Protein AF-A0A7X6X207-F1 (afdb_monomer_lite)

Sequence (86 aa):
MALVIIILLSGSLLFYLTKPFDYGILIIYAALFLAILFLAVHLLIRWKMPQADEFLFPGIGLLTVLGLLFIYQSDPALAARQCLWT

Radius of gyration: 14.39 Å; chains: 1; bounding box: 35×23×35 Å

Secondary structure (DSSP, 8-state):
-HHHHHHHHHHHHHHHHHS-HHHHHHHHHHHHHHHHHHHHHHHHHHHH-TTS-TTHHHHHHHHHHHHHHHHHHH-HHHHHHHHHT-

Structure (mmCIF, N/CA/C/O backbone):
data_AF-A0A7X6X207-F1
#
_entry.id   AF-A0A7X6X207-F1
#
loop_
_atom_site.group_PDB
_atom_site.id
_atom_site.type_symbol
_atom_site.label_atom_id
_atom_site.label_alt_id
_atom_site.label_comp_id
_atom_site.label_asym_id
_atom_site.label_entity_id
_atom_site.label_seq_id
_atom_site.pdbx_PDB_ins_code
_atom_site.Cartn_x
_atom_site.Cartn_y
_atom_site.Cartn_z
_atom_site.occupancy
_atom_site.B_iso_or_equiv
_atom_site.auth_seq_id
_atom_site.auth_comp_id
_atom_site.auth_asym_id
_atom_site.auth_atom_id
_atom_site.pdbx_PDB_model_num
ATOM 1 N N . MET A 1 1 ? -2.769 -4.486 11.155 1.00 73.44 1 MET A N 1
ATOM 2 C CA . MET A 1 1 ? -2.521 -3.079 10.753 1.00 73.44 1 MET A CA 1
ATOM 3 C C . MET A 1 1 ? -1.066 -2.829 10.380 1.00 73.44 1 MET A C 1
ATOM 5 O O . MET A 1 1 ? -0.803 -2.650 9.199 1.00 73.44 1 MET A O 1
ATOM 9 N N . ALA A 1 2 ? -0.122 -2.887 11.329 1.00 79.06 2 ALA A N 1
ATOM 10 C CA . ALA A 1 2 ? 1.290 -2.570 11.073 1.00 79.06 2 ALA A CA 1
ATOM 11 C C . ALA A 1 2 ? 1.909 -3.374 9.914 1.00 79.06 2 ALA A C 1
ATOM 13 O O . ALA A 1 2 ? 2.595 -2.805 9.077 1.00 79.06 2 ALA A O 1
ATOM 14 N N . LEU A 1 3 ? 1.593 -4.669 9.808 1.00 80.81 3 LEU A N 1
ATOM 15 C CA . LEU A 1 3 ? 2.135 -5.548 8.766 1.00 80.81 3 LEU A CA 1
ATOM 16 C C . LEU A 1 3 ? 1.805 -5.089 7.332 1.00 80.81 3 LEU A C 1
ATOM 18 O O . LEU A 1 3 ? 2.687 -5.093 6.482 1.00 80.81 3 LEU A O 1
ATOM 22 N N . VAL A 1 4 ? 0.574 -4.635 7.067 1.00 79.38 4 VAL A N 1
ATOM 23 C CA . VAL A 1 4 ? 0.169 -4.159 5.727 1.00 79.38 4 VAL A CA 1
ATOM 24 C C . VAL A 1 4 ? 0.921 -2.881 5.359 1.00 79.38 4 VAL A C 1
ATOM 26 O O . VAL A 1 4 ? 1.433 -2.762 4.252 1.00 79.38 4 VAL A O 1
ATOM 29 N N . ILE A 1 5 ? 1.044 -1.955 6.312 1.00 83.44 5 ILE A N 1
ATOM 30 C CA . ILE A 1 5 ? 1.774 -0.695 6.123 1.00 83.44 5 ILE A CA 1
ATOM 31 C C . ILE A 1 5 ? 3.264 -0.972 5.890 1.00 83.44 5 ILE A C 1
ATOM 33 O O . ILE A 1 5 ? 3.861 -0.391 4.989 1.00 83.44 5 ILE A O 1
ATOM 37 N N . ILE A 1 6 ? 3.855 -1.896 6.652 1.00 84.50 6 ILE A N 1
A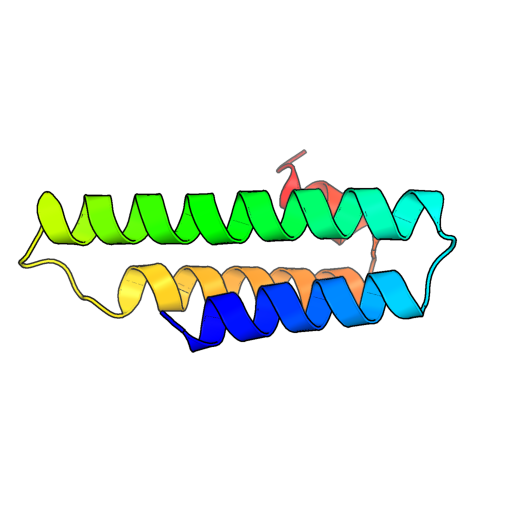TOM 38 C CA . ILE A 1 6 ? 5.260 -2.290 6.502 1.00 84.50 6 ILE A CA 1
ATOM 39 C C . ILE A 1 6 ? 5.515 -2.883 5.115 1.00 84.50 6 ILE A C 1
ATOM 41 O O . ILE A 1 6 ? 6.482 -2.490 4.473 1.00 84.50 6 ILE A O 1
ATOM 45 N N . ILE A 1 7 ? 4.655 -3.790 4.640 1.00 82.06 7 ILE A N 1
ATOM 46 C CA . ILE A 1 7 ? 4.787 -4.401 3.308 1.00 82.06 7 ILE A CA 1
ATOM 47 C C . ILE A 1 7 ? 4.664 -3.345 2.204 1.00 82.06 7 ILE A C 1
ATOM 49 O O . ILE A 1 7 ? 5.427 -3.361 1.240 1.00 82.06 7 ILE A O 1
ATOM 53 N N . LEU A 1 8 ? 3.728 -2.406 2.350 1.00 83.00 8 LEU A N 1
ATOM 54 C CA . LEU A 1 8 ? 3.518 -1.351 1.364 1.00 83.00 8 LEU A CA 1
ATOM 55 C C . LEU A 1 8 ? 4.741 -0.424 1.264 1.00 83.00 8 LEU A C 1
ATOM 57 O O . LEU A 1 8 ? 5.243 -0.151 0.173 1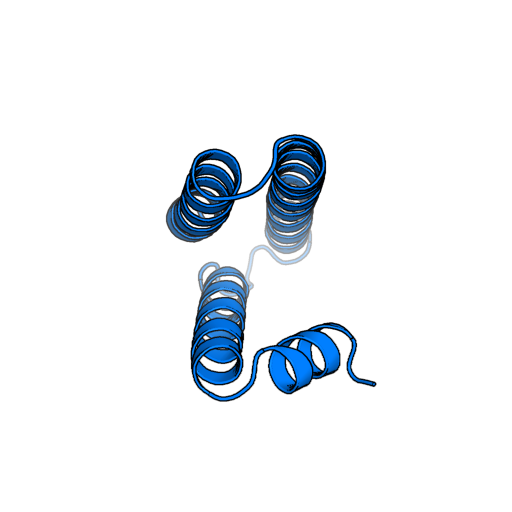.00 83.00 8 LEU A O 1
ATOM 61 N N . LEU A 1 9 ? 5.247 0.022 2.417 1.00 85.19 9 LEU A N 1
ATOM 62 C CA . LEU A 1 9 ? 6.401 0.911 2.488 1.00 85.19 9 LEU A CA 1
ATOM 63 C C . LEU A 1 9 ? 7.684 0.205 2.041 1.00 85.19 9 LEU A C 1
ATOM 65 O O . LEU A 1 9 ? 8.445 0.781 1.267 1.00 85.19 9 LEU A O 1
ATOM 69 N N . SER A 1 10 ? 7.908 -1.047 2.451 1.00 83.94 10 SER A N 1
ATOM 70 C CA . SER A 1 10 ? 9.091 -1.811 2.038 1.00 83.94 10 SER A CA 1
ATOM 71 C C . SER A 1 10 ? 9.113 -2.059 0.528 1.00 83.94 10 SER A C 1
ATOM 73 O O . SER A 1 10 ? 10.156 -1.873 -0.099 1.00 83.94 10 SER A O 1
ATOM 75 N N . GLY A 1 11 ? 7.962 -2.374 -0.076 1.00 80.56 11 GLY A N 1
ATOM 76 C CA . GLY A 1 11 ? 7.818 -2.505 -1.526 1.00 80.56 11 GLY A CA 1
ATOM 77 C C . GLY A 1 11 ? 8.136 -1.205 -2.270 1.00 80.56 11 GLY A C 1
ATOM 78 O O . GLY A 1 11 ? 8.912 -1.213 -3.227 1.00 80.56 11 GLY A O 1
ATOM 79 N N . SER A 1 12 ? 7.606 -0.070 -1.800 1.00 82.75 12 SER A N 1
ATOM 80 C CA . SER A 1 12 ? 7.893 1.242 -2.402 1.00 82.75 12 SER A CA 1
ATOM 81 C C . SER A 1 12 ? 9.353 1.671 -2.253 1.00 82.75 12 SER A C 1
ATOM 83 O O . SER A 1 12 ? 9.928 2.230 -3.185 1.00 82.75 12 SER A O 1
ATOM 85 N N . LEU A 1 13 ? 9.977 1.352 -1.115 1.00 85.31 13 LEU A N 1
ATOM 86 C CA . LEU A 1 13 ? 11.384 1.633 -0.866 1.00 85.31 13 LEU A CA 1
ATOM 87 C C . LEU A 1 13 ? 12.271 0.819 -1.811 1.00 85.31 13 LEU A C 1
ATOM 89 O O . LEU A 1 13 ? 13.175 1.368 -2.432 1.00 85.31 13 LEU A O 1
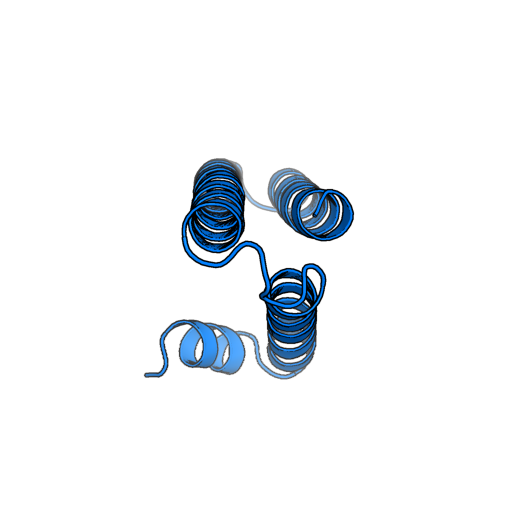ATOM 93 N N . LEU A 1 14 ? 11.990 -0.476 -1.974 1.00 82.75 14 LEU A N 1
ATOM 94 C CA . LEU A 1 14 ? 12.730 -1.328 -2.903 1.00 82.75 14 LEU A CA 1
ATOM 95 C C . LEU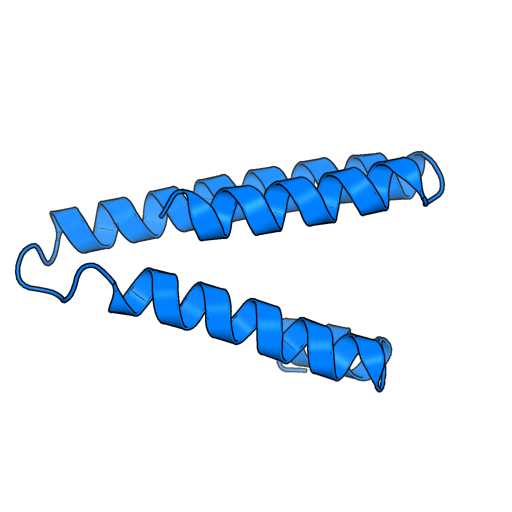 A 1 14 ? 12.592 -0.842 -4.353 1.00 82.75 14 LEU A C 1
ATOM 97 O O . LEU A 1 14 ? 13.568 -0.844 -5.103 1.00 82.75 14 LEU A O 1
ATOM 101 N N . PHE A 1 15 ? 11.411 -0.367 -4.747 1.00 81.38 15 PHE A N 1
ATOM 102 C CA . PHE A 1 15 ? 11.213 0.227 -6.067 1.00 81.38 15 PHE A CA 1
ATOM 103 C C . PHE A 1 15 ? 12.005 1.531 -6.239 1.00 81.38 15 PHE A C 1
ATOM 105 O O . PHE A 1 15 ? 12.690 1.693 -7.247 1.00 81.38 15 PHE A O 1
ATOM 112 N N . TYR A 1 16 ? 11.972 2.428 -5.248 1.00 82.31 16 TYR A N 1
ATOM 113 C CA . TYR A 1 16 ? 12.759 3.667 -5.246 1.00 82.31 16 TYR A CA 1
ATOM 114 C C . TYR A 1 16 ? 14.256 3.397 -5.445 1.00 82.31 16 TYR A C 1
ATOM 116 O O . TYR A 1 16 ? 14.919 4.098 -6.201 1.00 82.31 16 TYR A O 1
ATOM 124 N N . LEU A 1 17 ? 14.778 2.345 -4.810 1.00 86.00 17 LEU A N 1
ATOM 125 C CA . LEU A 1 17 ? 16.189 1.968 -4.898 1.00 86.00 17 LEU A CA 1
ATOM 126 C C . LEU A 1 17 ? 16.575 1.293 -6.226 1.00 86.00 17 LEU A C 1
ATOM 128 O O . LEU A 1 17 ? 17.759 1.223 -6.542 1.00 86.00 17 LEU A O 1
ATOM 132 N N . THR A 1 18 ? 15.612 0.769 -6.993 1.00 84.19 18 THR A N 1
ATOM 133 C CA . THR A 1 18 ? 15.875 -0.059 -8.189 1.00 84.19 18 THR A CA 1
ATOM 134 C C . THR A 1 18 ? 15.474 0.597 -9.511 1.00 84.19 18 THR A C 1
ATOM 136 O O . THR A 1 18 ? 15.765 0.050 -10.578 1.00 84.19 18 THR A O 1
ATOM 139 N N . LYS A 1 19 ? 14.801 1.751 -9.477 1.00 81.56 19 LYS A N 1
ATOM 140 C CA . LYS A 1 19 ? 14.244 2.426 -10.658 1.00 81.56 19 LYS A CA 1
ATOM 141 C C . LYS A 1 19 ? 14.767 3.859 -10.796 1.00 81.56 19 LYS A C 1
ATOM 143 O O . LYS A 1 19 ? 15.292 4.409 -9.832 1.00 81.56 19 LYS A O 1
ATOM 148 N N . PRO A 1 20 ? 14.667 4.467 -11.996 1.00 82.75 20 PRO A N 1
ATOM 149 C CA . PRO A 1 20 ? 15.166 5.820 -12.218 1.00 82.75 20 PRO A CA 1
ATOM 150 C C . PRO A 1 20 ? 14.513 6.817 -11.255 1.00 82.75 20 PRO A C 1
ATOM 152 O O . PRO A 1 20 ? 13.335 6.677 -10.919 1.00 82.75 20 PRO A O 1
ATOM 155 N N . PHE A 1 21 ? 15.285 7.825 -10.848 1.00 73.88 21 PHE A N 1
ATOM 156 C CA . PHE A 1 21 ? 14.958 8.757 -9.764 1.00 73.88 21 PHE A CA 1
ATOM 157 C C . PHE A 1 21 ? 13.552 9.374 -9.868 1.00 73.88 21 PHE A C 1
ATOM 159 O O . PHE A 1 21 ? 12.810 9.373 -8.885 1.00 73.88 21 PHE A O 1
ATOM 166 N N . ASP A 1 22 ? 13.146 9.802 -11.068 1.00 76.75 22 ASP A N 1
ATOM 167 C CA . ASP A 1 22 ? 11.836 10.428 -11.300 1.00 76.75 22 ASP A CA 1
ATOM 168 C C . ASP A 1 22 ? 10.659 9.485 -10.994 1.00 76.75 22 ASP A C 1
ATOM 170 O O . ASP A 1 22 ? 9.661 9.887 -10.394 1.00 76.75 22 ASP A O 1
ATOM 174 N N . TYR A 1 23 ? 10.789 8.198 -11.336 1.00 76.38 23 TYR A N 1
ATOM 175 C CA . TYR A 1 23 ? 9.774 7.184 -11.032 1.00 76.38 23 TYR A CA 1
ATOM 176 C C . TYR A 1 23 ? 9.811 6.760 -9.564 1.00 76.38 23 TYR A C 1
ATOM 178 O O . TYR A 1 23 ? 8.769 6.452 -8.982 1.00 76.38 23 TYR A O 1
ATOM 186 N N . GLY A 1 24 ? 11.001 6.750 -8.958 1.00 78.94 24 GLY A N 1
ATOM 187 C CA . GLY A 1 24 ? 11.175 6.422 -7.549 1.00 78.94 24 GLY A CA 1
ATOM 188 C C . GLY A 1 24 ? 10.426 7.398 -6.644 1.00 78.94 24 GLY A C 1
ATOM 189 O O . GLY A 1 24 ? 9.676 6.971 -5.767 1.00 78.94 24 GLY A O 1
ATOM 190 N N . ILE A 1 25 ? 10.593 8.706 -6.855 1.00 80.69 25 ILE A N 1
ATOM 191 C CA . ILE A 1 25 ? 9.943 9.731 -6.023 1.00 80.69 25 ILE A CA 1
ATOM 192 C C . ILE A 1 25 ? 8.417 9.627 -6.093 1.00 80.69 25 ILE A C 1
ATOM 194 O O . ILE A 1 25 ? 7.747 9.637 -5.056 1.00 80.69 25 ILE A O 1
ATOM 198 N N . LEU A 1 26 ? 7.862 9.490 -7.301 1.00 84.06 26 LEU A N 1
ATOM 199 C CA . LEU A 1 26 ? 6.417 9.372 -7.494 1.00 84.06 26 LEU A CA 1
ATOM 200 C C . LEU A 1 26 ? 5.841 8.187 -6.708 1.00 84.06 26 LEU A C 1
ATOM 202 O O . LEU A 1 26 ? 4.791 8.313 -6.075 1.00 84.06 26 LEU A O 1
ATOM 206 N N . ILE A 1 27 ? 6.540 7.048 -6.710 1.00 82.81 27 ILE A N 1
ATOM 207 C CA . ILE A 1 27 ? 6.052 5.842 -6.043 1.00 82.81 27 ILE A CA 1
ATOM 208 C C . ILE A 1 27 ? 6.097 5.949 -4.519 1.00 82.81 27 ILE A C 1
ATOM 210 O O . ILE A 1 27 ? 5.211 5.418 -3.854 1.00 82.81 27 ILE A O 1
ATOM 214 N N . ILE A 1 28 ? 7.078 6.666 -3.963 1.00 85.62 28 ILE A N 1
ATOM 215 C CA . ILE A 1 28 ? 7.147 6.944 -2.523 1.00 85.62 28 ILE A CA 1
ATOM 216 C C . ILE A 1 28 ? 5.933 7.771 -2.094 1.00 85.62 28 ILE A C 1
ATOM 218 O O . ILE A 1 28 ? 5.267 7.422 -1.118 1.00 85.62 28 ILE A O 1
ATOM 222 N N . TYR A 1 29 ? 5.599 8.831 -2.838 1.00 85.19 29 TYR A N 1
ATOM 223 C CA . TYR A 1 29 ? 4.420 9.646 -2.535 1.00 85.19 29 TYR A CA 1
ATOM 224 C C . TYR A 1 29 ? 3.118 8.855 -2.676 1.00 85.19 29 TYR A C 1
ATOM 226 O O . TYR A 1 29 ? 2.259 8.942 -1.798 1.00 85.19 29 TYR A O 1
ATOM 234 N N . ALA A 1 30 ? 2.984 8.043 -3.729 1.00 86.06 30 ALA A N 1
ATOM 235 C CA . ALA A 1 30 ? 1.815 7.191 -3.926 1.00 86.06 30 ALA A CA 1
ATOM 236 C C . ALA A 1 30 ? 1.654 6.163 -2.791 1.00 86.06 30 ALA A C 1
ATOM 238 O O . ALA A 1 30 ? 0.556 5.993 -2.259 1.00 86.06 30 ALA A O 1
ATOM 239 N N . ALA A 1 31 ? 2.746 5.518 -2.373 1.00 87.31 31 ALA A N 1
ATOM 240 C CA . ALA A 1 31 ? 2.732 4.543 -1.287 1.00 87.31 31 ALA A CA 1
ATOM 241 C C . ALA A 1 31 ? 2.419 5.187 0.069 1.00 87.31 31 ALA A C 1
ATOM 243 O O . ALA A 1 31 ? 1.606 4.658 0.824 1.00 87.31 31 ALA A O 1
ATOM 244 N N . LEU A 1 32 ? 2.999 6.352 0.369 1.00 88.88 32 LEU A N 1
ATOM 245 C CA . LEU A 1 32 ? 2.682 7.103 1.586 1.00 88.88 32 LEU A CA 1
ATOM 246 C C . LEU A 1 32 ? 1.212 7.523 1.624 1.00 88.88 32 LEU A C 1
ATOM 248 O O . LEU A 1 32 ? 0.541 7.303 2.632 1.00 88.88 32 LEU A O 1
ATOM 252 N N . PHE A 1 33 ? 0.699 8.080 0.525 1.00 89.31 33 PHE A N 1
ATOM 253 C CA . PHE A 1 33 ? -0.707 8.456 0.417 1.00 89.31 33 PHE A CA 1
ATOM 254 C C . PHE A 1 33 ? -1.624 7.254 0.661 1.00 89.31 33 PHE A C 1
ATOM 256 O O . PHE A 1 33 ? -2.539 7.331 1.480 1.00 89.31 33 PHE A O 1
ATOM 263 N N . LEU A 1 34 ? -1.342 6.121 0.014 1.00 88.06 34 LEU A N 1
ATOM 264 C CA . LEU A 1 34 ? -2.134 4.905 0.162 1.00 88.06 34 LEU A CA 1
ATOM 265 C C . LEU A 1 34 ? -2.057 4.326 1.584 1.00 88.06 34 LEU A C 1
ATOM 267 O O . LEU A 1 34 ? -3.081 3.915 2.125 1.00 88.06 34 LEU A O 1
ATOM 271 N N . ALA A 1 35 ? -0.880 4.335 2.219 1.00 89.38 35 ALA A N 1
ATOM 272 C CA . ALA A 1 35 ? -0.710 3.883 3.600 1.00 89.38 35 ALA A CA 1
ATOM 273 C C . ALA A 1 35 ? -1.520 4.738 4.588 1.00 89.38 35 ALA A C 1
ATOM 275 O O . ALA A 1 35 ? -2.195 4.200 5.469 1.00 89.38 35 ALA A O 1
ATOM 276 N N . ILE A 1 36 ? -1.490 6.064 4.420 1.00 92.00 36 ILE A N 1
ATOM 277 C CA . ILE A 1 36 ? -2.254 7.004 5.250 1.00 92.00 36 ILE A CA 1
ATOM 278 C C . ILE A 1 36 ? -3.755 6.828 5.012 1.00 92.00 36 ILE A C 1
ATOM 280 O O . ILE A 1 36 ? -4.518 6.743 5.974 1.00 92.00 36 ILE A O 1
ATOM 284 N N . LEU A 1 37 ? -4.185 6.724 3.752 1.00 92.00 37 LEU A N 1
ATOM 285 C CA . LEU A 1 37 ? -5.586 6.506 3.397 1.00 92.00 37 LEU A CA 1
ATOM 286 C C . LEU A 1 37 ? -6.112 5.200 4.001 1.00 92.00 37 LEU A C 1
ATOM 288 O O . LEU A 1 37 ? -7.178 5.179 4.612 1.00 92.00 37 LEU A O 1
ATOM 292 N N . PHE A 1 38 ? -5.345 4.119 3.880 1.00 91.44 38 PHE A N 1
ATOM 293 C CA . PHE A 1 38 ? -5.692 2.823 4.447 1.00 91.44 38 PHE A CA 1
ATOM 294 C C . PHE A 1 38 ? -5.829 2.877 5.974 1.00 91.44 38 PHE A C 1
ATOM 296 O O . PHE A 1 38 ? -6.793 2.342 6.529 1.00 91.44 38 PHE A O 1
ATOM 303 N N . LEU A 1 39 ? -4.906 3.565 6.657 1.00 92.56 39 LEU A N 1
ATOM 304 C CA . LEU A 1 39 ? -4.991 3.795 8.098 1.00 92.56 39 LEU A CA 1
ATOM 305 C C . LEU A 1 39 ? -6.247 4.600 8.460 1.00 92.56 39 LEU A C 1
ATOM 307 O O . LEU A 1 39 ? -6.974 4.212 9.372 1.00 92.56 39 LEU A O 1
ATOM 311 N N . ALA A 1 40 ? -6.534 5.680 7.729 1.00 95.19 40 ALA A N 1
ATOM 312 C CA . ALA A 1 40 ? -7.708 6.517 7.959 1.00 95.19 40 ALA A CA 1
ATOM 313 C C . ALA A 1 40 ? -9.016 5.727 7.803 1.00 95.19 40 ALA A C 1
ATOM 315 O O . ALA A 1 40 ? -9.885 5.806 8.672 1.00 95.19 40 ALA A O 1
ATOM 316 N N . VAL A 1 41 ? -9.140 4.913 6.748 1.00 93.75 41 VAL A N 1
ATOM 317 C CA . VAL A 1 41 ? -10.312 4.050 6.533 1.00 93.75 41 VAL A CA 1
ATOM 318 C C . VAL A 1 41 ? -10.447 3.025 7.656 1.00 93.75 41 VAL A C 1
ATOM 320 O O . VAL A 1 41 ? -11.542 2.845 8.185 1.00 93.75 41 VAL A O 1
ATOM 323 N N . HIS A 1 42 ? -9.353 2.391 8.081 1.00 92.00 42 HIS A N 1
ATOM 324 C CA . HIS A 1 42 ? -9.421 1.443 9.188 1.00 92.00 42 HIS A CA 1
ATOM 325 C C . HIS A 1 42 ? -9.873 2.097 10.492 1.00 92.00 42 HIS A C 1
ATOM 327 O O . HIS A 1 42 ? -10.768 1.574 11.153 1.00 92.00 42 HIS A O 1
ATOM 333 N N . LEU A 1 43 ? -9.303 3.252 10.846 1.00 94.00 43 LEU A N 1
ATOM 334 C CA . LEU A 1 43 ? -9.710 4.001 12.035 1.00 94.00 43 LEU A CA 1
ATOM 335 C C . LEU A 1 43 ? -11.183 4.418 11.957 1.00 94.00 43 LEU A C 1
ATOM 337 O O . LEU A 1 43 ? -11.906 4.297 12.944 1.00 94.00 43 LEU A O 1
ATOM 341 N N . LEU A 1 44 ? -11.651 4.837 10.778 1.00 95.94 44 LEU A N 1
ATOM 342 C CA . LEU A 1 44 ? -13.053 5.175 10.548 1.00 95.94 44 LEU A CA 1
ATOM 343 C C . LEU A 1 44 ? -13.970 3.964 10.763 1.00 95.94 44 LEU A C 1
ATOM 345 O O . LEU A 1 44 ? -14.989 4.098 11.440 1.00 95.94 44 LEU A O 1
ATOM 349 N N . ILE A 1 45 ? -13.604 2.783 10.254 1.00 93.62 45 ILE A N 1
ATOM 350 C CA . ILE A 1 45 ? -14.362 1.540 10.472 1.00 93.62 45 ILE A CA 1
ATOM 351 C C . ILE A 1 45 ? -14.389 1.186 11.960 1.00 93.62 45 ILE A C 1
ATOM 353 O O . ILE A 1 45 ? -15.462 0.916 12.492 1.00 93.62 45 ILE A O 1
ATOM 357 N N . ARG A 1 46 ? -13.249 1.248 12.661 1.00 93.62 46 ARG A N 1
ATOM 358 C CA . ARG A 1 46 ? -13.196 0.972 14.108 1.00 93.62 46 ARG A CA 1
ATOM 359 C C . ARG A 1 46 ? -14.046 1.950 14.916 1.00 93.62 46 ARG A C 1
ATOM 361 O O . ARG A 1 46 ? -14.657 1.546 15.900 1.00 93.62 46 ARG A O 1
ATOM 368 N N . TRP A 1 47 ? -14.118 3.211 14.493 1.00 95.75 47 TRP A N 1
ATOM 369 C CA . TRP A 1 47 ? -14.933 4.221 15.164 1.00 95.75 47 TRP A CA 1
ATOM 370 C C . TRP A 1 47 ? -16.433 4.053 14.897 1.00 95.75 47 TRP A C 1
ATOM 372 O O . TRP A 1 47 ? -17.238 4.144 15.821 1.00 95.75 47 TRP A O 1
ATOM 382 N N . LYS A 1 48 ? -16.828 3.806 13.643 1.00 96.81 48 LYS A N 1
ATOM 383 C CA . LYS A 1 48 ? -18.242 3.692 13.249 1.00 96.81 48 LYS A CA 1
ATOM 384 C C . LYS A 1 48 ? -18.846 2.326 13.557 1.00 96.81 48 LYS A C 1
ATOM 386 O O . LYS A 1 48 ? -20.045 2.237 13.798 1.00 96.81 48 LYS A O 1
ATOM 391 N N . MET A 1 49 ? -18.033 1.276 13.530 1.00 94.94 49 MET A N 1
ATOM 392 C CA . MET A 1 49 ? -18.454 -0.115 13.681 1.00 94.94 49 MET A CA 1
ATOM 393 C C . MET A 1 49 ? -17.514 -0.847 14.651 1.00 94.94 49 MET A C 1
ATOM 395 O O . MET A 1 49 ? -16.757 -1.726 14.242 1.00 94.94 49 MET A O 1
ATOM 399 N N . PRO A 1 50 ? -17.553 -0.527 15.956 1.00 91.44 50 PRO A N 1
ATOM 400 C CA . PRO A 1 50 ? -16.653 -1.134 16.941 1.00 91.44 50 PRO A CA 1
ATOM 401 C C . PRO A 1 50 ? -16.854 -2.651 17.098 1.00 91.44 50 PRO A C 1
ATOM 403 O O . PRO A 1 50 ? -15.934 -3.349 17.510 1.00 91.44 50 PRO A O 1
ATOM 406 N N . GLN A 1 51 ? -18.042 -3.157 16.745 1.00 94.31 51 GLN A N 1
ATOM 407 C CA . GLN A 1 51 ? -18.381 -4.586 16.757 1.00 94.31 51 GLN A CA 1
ATOM 408 C C . GLN A 1 51 ? -17.919 -5.330 15.490 1.00 94.31 51 GLN A C 1
ATOM 410 O O . GLN A 1 51 ? -18.023 -6.552 15.435 1.00 94.31 51 GLN A O 1
ATOM 415 N N . ALA A 1 52 ? -17.455 -4.621 14.454 1.00 91.00 52 ALA A N 1
ATOM 416 C CA . ALA A 1 52 ? -16.940 -5.267 13.252 1.00 91.00 52 ALA A CA 1
ATOM 417 C C . ALA A 1 52 ? -15.614 -5.982 13.547 1.00 91.00 52 ALA A C 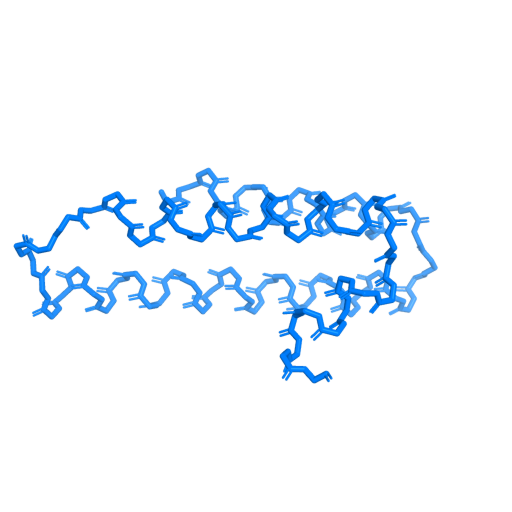1
ATOM 419 O O . ALA A 1 52 ? -14.817 -5.525 14.372 1.00 91.00 52 ALA A O 1
ATOM 420 N N . ASP A 1 53 ? -15.369 -7.078 12.832 1.00 92.56 53 ASP A N 1
ATOM 421 C CA . ASP A 1 53 ? -14.117 -7.828 12.902 1.00 92.56 53 ASP A CA 1
ATOM 422 C C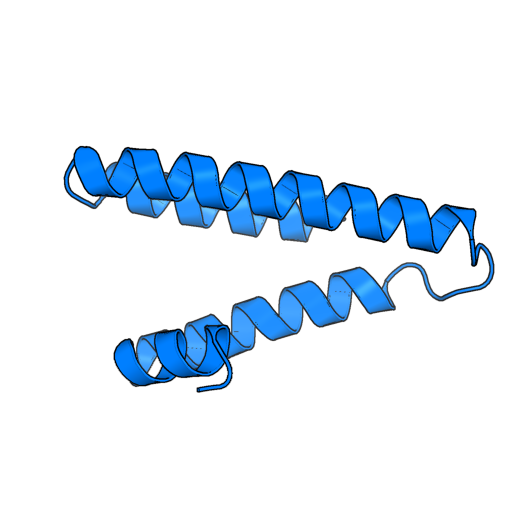 . ASP A 1 53 ? -12.916 -6.907 12.612 1.00 92.56 53 ASP A C 1
ATOM 424 O O . ASP A 1 53 ? -12.877 -6.175 11.617 1.00 92.56 53 ASP A O 1
ATOM 428 N N . GLU A 1 54 ? -11.936 -6.914 13.515 1.00 89.06 54 GLU A N 1
ATOM 429 C CA . GLU A 1 54 ? -10.763 -6.041 13.453 1.00 89.06 54 GLU A CA 1
ATOM 430 C C . GLU A 1 54 ? -9.731 -6.460 12.397 1.00 89.06 54 GLU A C 1
ATOM 432 O O . GLU A 1 54 ? -8.938 -5.631 11.936 1.00 89.06 54 GLU A O 1
ATOM 437 N N . PHE A 1 55 ? -9.759 -7.726 11.984 1.00 88.38 55 PHE A N 1
ATOM 438 C CA . PHE A 1 55 ? -8.809 -8.332 11.062 1.00 88.38 55 PHE A CA 1
ATOM 439 C C . PHE A 1 55 ? -9.330 -8.410 9.632 1.00 88.38 55 PHE A C 1
ATOM 441 O O . PHE A 1 55 ? -8.519 -8.456 8.708 1.00 88.38 55 PHE A O 1
ATOM 448 N N . LEU A 1 56 ? -10.646 -8.371 9.423 1.00 91.81 56 LEU A N 1
ATOM 449 C CA . LEU A 1 56 ? -11.237 -8.553 8.097 1.00 91.81 56 LEU A CA 1
ATOM 450 C C . LEU A 1 56 ? -10.768 -7.496 7.085 1.00 91.81 56 LEU A C 1
ATOM 452 O O . LEU A 1 56 ? -10.238 -7.841 6.030 1.00 91.81 56 LEU A O 1
ATOM 456 N N . PHE A 1 57 ? -10.901 -6.207 7.413 1.00 90.88 57 PHE A N 1
ATOM 457 C CA . PHE A 1 57 ? -10.451 -5.118 6.535 1.00 90.88 57 PHE A CA 1
ATOM 458 C C . PHE A 1 57 ? -8.947 -5.201 6.213 1.00 90.88 57 PHE A C 1
ATOM 460 O O . PHE A 1 57 ? -8.588 -5.215 5.031 1.00 90.88 57 PHE A O 1
ATOM 467 N N . PRO A 1 58 ? -8.042 -5.307 7.211 1.00 90.56 58 PRO A N 1
ATOM 468 C CA . PRO A 1 58 ? -6.629 -5.457 6.903 1.00 90.56 58 PRO A CA 1
ATOM 469 C C . PRO A 1 58 ? -6.278 -6.755 6.177 1.00 90.56 58 PRO A C 1
ATOM 471 O O . PRO A 1 58 ? -5.367 -6.744 5.351 1.00 90.56 58 PRO A O 1
ATOM 474 N N . GLY A 1 59 ? -6.989 -7.848 6.452 1.00 92.25 59 GLY A N 1
ATOM 475 C CA . GLY A 1 59 ? -6.800 -9.132 5.784 1.00 92.25 59 GLY A CA 1
ATOM 476 C C . GLY A 1 59 ? -7.140 -9.065 4.298 1.00 92.25 59 GLY A C 1
ATOM 477 O O . GLY A 1 59 ? -6.342 -9.495 3.468 1.00 92.25 59 GLY A O 1
ATOM 478 N N . ILE A 1 60 ? -8.270 -8.447 3.945 1.00 92.56 60 ILE A N 1
ATOM 479 C CA . ILE A 1 60 ? -8.663 -8.233 2.544 1.00 92.56 60 ILE A CA 1
ATOM 480 C C . ILE A 1 60 ? -7.655 -7.324 1.832 1.00 92.56 60 ILE A C 1
ATOM 482 O O . ILE A 1 60 ? -7.272 -7.607 0.696 1.00 92.56 60 ILE A O 1
ATOM 486 N N . GLY A 1 61 ? -7.176 -6.267 2.497 1.00 89.62 61 GLY A N 1
ATOM 487 C CA . GLY A 1 61 ? -6.133 -5.397 1.949 1.00 89.62 61 GLY A CA 1
ATOM 488 C C . GLY A 1 61 ? -4.847 -6.162 1.621 1.00 89.62 61 GLY A C 1
ATOM 489 O O . GLY A 1 61 ? -4.311 -6.030 0.522 1.00 89.62 61 GLY A O 1
ATOM 490 N N . LEU A 1 62 ? -4.393 -7.025 2.536 1.00 89.44 62 LEU A N 1
ATOM 491 C CA . LEU A 1 62 ? -3.231 -7.887 2.308 1.00 89.44 62 LEU A CA 1
ATOM 492 C C . LEU A 1 62 ? -3.455 -8.841 1.127 1.00 89.44 62 LEU A C 1
ATOM 494 O O . LEU A 1 62 ? -2.601 -8.940 0.248 1.00 89.44 62 LEU A O 1
ATOM 498 N N . LEU A 1 63 ? -4.609 -9.513 1.088 1.00 92.50 63 LEU A N 1
ATOM 499 C CA . LEU A 1 63 ? -4.948 -10.454 0.021 1.00 92.50 63 LEU A CA 1
ATOM 500 C C . LEU A 1 63 ? -5.004 -9.763 -1.347 1.00 92.50 63 LEU A C 1
ATOM 502 O O . LEU A 1 63 ? -4.532 -10.317 -2.335 1.00 92.50 63 LEU A O 1
ATOM 506 N N . THR A 1 64 ? -5.522 -8.536 -1.393 1.00 90.50 64 THR A N 1
ATOM 507 C CA . THR A 1 64 ? -5.582 -7.721 -2.614 1.00 90.50 64 THR A CA 1
ATOM 508 C C . THR A 1 64 ? -4.181 -7.407 -3.135 1.00 90.50 64 THR A C 1
ATOM 510 O O . THR A 1 64 ? -3.912 -7.600 -4.318 1.00 90.50 64 THR A O 1
ATOM 513 N N . VAL A 1 65 ? -3.262 -6.988 -2.257 1.00 86.38 65 VAL A N 1
ATOM 514 C CA . VAL A 1 65 ? -1.862 -6.727 -2.635 1.00 86.38 65 VAL A CA 1
ATOM 515 C C . VAL A 1 65 ? -1.181 -8.001 -3.132 1.00 86.38 65 VAL A C 1
ATOM 517 O O . VAL A 1 65 ? -0.530 -7.972 -4.172 1.00 86.38 65 VAL A O 1
ATOM 520 N N . LEU A 1 66 ? -1.361 -9.131 -2.442 1.00 89.88 66 LEU A N 1
ATOM 521 C CA . LEU A 1 66 ? -0.801 -10.416 -2.873 1.00 89.88 66 LEU A CA 1
ATOM 522 C C . LEU A 1 66 ? -1.357 -10.858 -4.233 1.00 89.88 66 LEU A C 1
ATOM 524 O O . LEU A 1 66 ? -0.592 -11.269 -5.101 1.00 89.88 66 LEU A O 1
ATOM 528 N N . GLY A 1 67 ? -2.667 -10.721 -4.449 1.00 91.00 67 GLY A N 1
ATOM 529 C CA . GLY A 1 67 ? -3.303 -11.011 -5.732 1.00 91.00 67 GLY A CA 1
ATOM 530 C C . GLY A 1 67 ? -2.735 -10.154 -6.863 1.00 91.00 67 GLY A C 1
ATOM 531 O O . GLY A 1 67 ? -2.353 -10.685 -7.904 1.00 91.00 67 GLY A O 1
ATOM 532 N N . LEU A 1 68 ? -2.597 -8.844 -6.641 1.00 89.81 68 LEU A N 1
ATOM 533 C CA . LEU A 1 68 ? -1.984 -7.937 -7.613 1.00 89.81 68 LEU A CA 1
ATOM 534 C C . LEU A 1 68 ? -0.513 -8.275 -7.881 1.00 89.81 68 LEU A C 1
ATOM 536 O O . LEU A 1 68 ? -0.090 -8.189 -9.028 1.00 89.81 68 LEU A O 1
ATOM 540 N N . LEU A 1 69 ? 0.254 -8.701 -6.872 1.00 89.50 69 LEU A N 1
ATOM 541 C CA . LEU A 1 69 ? 1.642 -9.141 -7.053 1.00 89.50 69 LEU A CA 1
ATOM 542 C C . LEU A 1 69 ? 1.738 -10.397 -7.926 1.00 89.50 69 LEU A C 1
ATOM 544 O O . LEU A 1 69 ? 2.586 -10.449 -8.816 1.00 89.50 69 LEU A O 1
ATOM 548 N N . PHE A 1 70 ? 0.858 -11.381 -7.724 1.00 92.50 70 PHE A N 1
ATOM 549 C CA . PHE A 1 70 ? 0.829 -12.582 -8.564 1.00 92.50 70 PHE A CA 1
ATOM 550 C C . PHE A 1 70 ? 0.431 -12.275 -10.011 1.00 92.50 70 PHE A C 1
ATOM 552 O O . PHE A 1 70 ? 1.028 -12.816 -10.946 1.00 92.50 70 PHE A O 1
ATOM 559 N N . ILE A 1 71 ? -0.534 -11.372 -10.211 1.00 93.19 71 ILE A N 1
ATOM 560 C CA . ILE A 1 71 ? -0.893 -10.907 -11.555 1.00 93.19 71 ILE A CA 1
ATOM 561 C C . ILE A 1 71 ? 0.282 -10.141 -12.163 1.00 93.19 71 ILE A C 1
ATOM 563 O O . ILE A 1 71 ? 0.646 -10.427 -13.293 1.00 93.19 71 ILE A O 1
ATOM 567 N N . TYR A 1 72 ? 0.925 -9.238 -11.418 1.00 89.19 72 TYR A N 1
ATOM 568 C CA . TYR A 1 72 ? 2.059 -8.443 -11.900 1.00 89.19 72 TYR A CA 1
ATOM 569 C C . TYR A 1 72 ? 3.238 -9.320 -12.319 1.00 89.19 72 TYR A C 1
ATOM 571 O O . TYR A 1 72 ? 3.918 -9.020 -13.297 1.00 89.19 72 TYR A O 1
ATOM 579 N N . GLN A 1 73 ? 3.464 -10.422 -11.602 1.00 90.75 73 GLN A N 1
ATOM 580 C CA . GLN A 1 73 ? 4.481 -11.402 -11.962 1.00 90.75 73 GLN A CA 1
ATOM 581 C C . GLN A 1 73 ? 4.165 -12.127 -13.279 1.00 90.75 73 GLN A C 1
ATOM 583 O O . GLN A 1 73 ? 5.091 -12.497 -13.995 1.00 90.75 73 GLN A O 1
ATOM 588 N N . SER A 1 74 ? 2.883 -12.329 -13.595 1.00 94.31 74 SER A N 1
ATOM 589 C CA . SER A 1 74 ? 2.443 -13.003 -14.823 1.00 94.31 74 SER A CA 1
ATOM 590 C C . SER A 1 74 ? 2.351 -12.038 -16.011 1.00 94.31 74 SER A C 1
ATOM 592 O O . SER A 1 74 ? 2.876 -12.321 -17.084 1.00 94.31 74 SER A O 1
ATOM 594 N N . ASP A 1 75 ? 1.693 -10.896 -15.814 1.00 94.12 75 ASP A N 1
ATOM 595 C CA . ASP A 1 75 ? 1.512 -9.821 -16.786 1.00 94.12 75 ASP A CA 1
ATOM 596 C C . ASP A 1 75 ? 1.383 -8.464 -16.048 1.00 94.12 75 ASP A C 1
ATOM 598 O O . ASP A 1 75 ? 0.335 -8.149 -15.465 1.00 94.12 75 ASP A O 1
ATOM 602 N N . PRO A 1 76 ? 2.431 -7.620 -16.092 1.00 90.50 76 PRO A N 1
ATOM 603 C CA . PRO A 1 76 ? 2.413 -6.288 -15.491 1.00 90.50 76 PRO A CA 1
ATOM 604 C C . PRO A 1 76 ? 1.306 -5.372 -16.031 1.00 90.50 76 PRO A C 1
ATOM 606 O O . PRO A 1 76 ? 0.772 -4.548 -15.285 1.00 90.50 76 PRO A O 1
ATOM 609 N N . ALA A 1 77 ? 0.946 -5.496 -17.313 1.00 91.62 77 ALA A N 1
ATOM 610 C CA . ALA A 1 77 ? -0.097 -4.679 -17.925 1.00 91.62 77 ALA A CA 1
ATOM 611 C C . ALA A 1 77 ? -1.486 -5.113 -17.443 1.00 91.62 77 ALA A C 1
ATOM 613 O O . ALA A 1 77 ? -2.332 -4.262 -17.155 1.00 91.62 77 ALA A O 1
ATOM 614 N N . LEU A 1 78 ? -1.706 -6.421 -17.282 1.00 93.19 78 LEU A N 1
ATOM 615 C CA . LEU A 1 78 ? -2.928 -6.951 -16.679 1.00 93.19 78 LEU A CA 1
ATOM 616 C C . LEU A 1 78 ? -3.071 -6.513 -15.217 1.00 93.19 78 LEU A C 1
ATOM 618 O O . LEU A 1 78 ? -4.163 -6.140 -14.799 1.00 93.19 78 LEU A O 1
ATOM 622 N N . ALA A 1 79 ? -1.982 -6.490 -14.446 1.00 90.31 79 ALA A N 1
ATOM 623 C CA . ALA A 1 79 ? -2.012 -6.015 -13.062 1.00 90.31 79 ALA A CA 1
ATOM 624 C C . ALA A 1 79 ? -2.385 -4.530 -12.961 1.00 90.31 79 ALA A C 1
ATOM 626 O O . ALA A 1 79 ? -3.176 -4.149 -12.098 1.00 90.31 79 ALA A O 1
ATOM 627 N N . ALA A 1 80 ? -1.858 -3.696 -13.863 1.00 87.75 80 ALA A N 1
ATOM 628 C CA . ALA A 1 80 ? -2.215 -2.281 -13.933 1.00 87.75 80 ALA A CA 1
ATOM 629 C C . ALA A 1 80 ? -3.705 -2.089 -14.265 1.00 87.75 80 ALA A C 1
ATOM 631 O O . ALA A 1 80 ? -4.388 -1.314 -13.597 1.00 87.75 80 ALA A O 1
ATOM 632 N N . ARG A 1 81 ? -4.231 -2.852 -15.231 1.00 92.06 81 ARG A N 1
ATOM 633 C CA . ARG A 1 81 ? -5.667 -2.876 -15.562 1.00 92.06 81 ARG A CA 1
ATOM 634 C C . ARG A 1 81 ? -6.525 -3.333 -14.389 1.00 92.06 81 ARG A C 1
ATOM 636 O O . ARG A 1 81 ? -7.526 -2.701 -14.076 1.00 92.06 81 ARG A O 1
ATOM 643 N N . GLN A 1 82 ? -6.085 -4.362 -13.668 1.00 90.12 82 GLN A N 1
ATOM 644 C CA . GLN A 1 82 ? -6.784 -4.874 -12.490 1.00 90.12 82 GLN A CA 1
ATOM 645 C C . GLN A 1 82 ? -6.751 -3.907 -11.300 1.00 90.12 82 GLN A C 1
ATOM 647 O O . GLN A 1 82 ? -7.636 -3.946 -10.455 1.00 90.12 82 GLN A O 1
ATOM 652 N N . CYS A 1 83 ? -5.765 -3.015 -11.220 1.00 85.19 83 CYS A N 1
ATOM 653 C CA . CYS A 1 83 ? -5.775 -1.927 -10.241 1.00 85.19 83 CYS A CA 1
ATOM 654 C C . CYS A 1 83 ? -6.849 -0.875 -10.576 1.00 85.19 83 CYS A C 1
ATOM 656 O O . CYS A 1 83 ? -7.453 -0.289 -9.681 1.00 85.19 83 CYS A O 1
ATOM 658 N N . LEU A 1 84 ? -7.100 -0.660 -11.870 1.00 86.38 84 LEU A N 1
ATOM 659 C CA . LEU A 1 84 ? -8.040 0.337 -12.384 1.00 86.38 84 LEU A CA 1
ATOM 660 C C . LEU A 1 84 ? -9.454 -0.220 -12.636 1.00 86.38 84 LEU A C 1
ATOM 662 O O . LEU A 1 84 ? -10.374 0.570 -12.821 1.00 86.38 84 LEU A O 1
ATOM 666 N N . TRP A 1 85 ? -9.630 -1.550 -12.633 1.00 75.94 85 TRP A N 1
ATOM 667 C CA . TRP A 1 85 ? -10.857 -2.236 -13.078 1.00 75.94 85 TRP A CA 1
ATOM 668 C C . TRP A 1 85 ? -11.315 -1.780 -14.481 1.00 75.94 85 TRP A C 1
ATOM 670 O O . TRP A 1 85 ? -12.508 -1.621 -14.740 1.00 75.94 85 TRP A O 1
ATOM 680 N N . THR A 1 86 ? -10.358 -1.570 -15.391 1.00 50.19 86 THR A N 1
ATOM 681 C CA . THR A 1 86 ? -10.575 -1.186 -16.803 1.00 50.19 86 THR A CA 1
ATOM 682 C C . THR A 1 86 ? -9.887 -2.163 -17.738 1.00 50.19 86 THR A C 1
ATOM 684 O O . THR A 1 86 ? -10.522 -2.610 -18.713 1.00 50.19 86 THR A O 1
#

pLDDT: mean 87.35, std 6.78, range [50.19, 96.81]

Foldseek 3Di:
DVVLLCVLQVVLCVCLVVDDPVVSVVSNVVSVVVSVVLVVVLVVCCVVPVVDDSCPSVVVSVVLVVVLVVVCVVPVVVSVCVVVVD